Protein AF-A0A522FEW6-F1 (afdb_monomer_lite)

Sequence (99 aa):
MDGLIHNTPEYNRLLHDQQERLKELACINRTTSILKEGKPIEESLQQIVLLLPAAWQYPEYTVARIRFMGKEFESVDFSETNWKMVQEFVTIDGEKGFI

Radius of gyration: 17.55 Å; chains: 1; bounding box: 56×23×41 Å

pLDDT: mean 92.9, std 11.28, range [40.38, 98.44]

Structure (mmCIF, N/CA/C/O backbone):
data_AF-A0A522FEW6-F1
#
_entry.id   AF-A0A522FEW6-F1
#
loop_
_atom_site.group_PDB
_atom_site.id
_atom_site.type_symbol
_atom_site.label_atom_id
_atom_site.label_alt_id
_atom_site.label_comp_id
_atom_site.label_asym_id
_atom_site.label_entity_id
_atom_site.label_seq_id
_atom_site.pdbx_PDB_ins_code
_atom_site.Cartn_x
_atom_site.Cartn_y
_atom_site.Cartn_z
_atom_site.occupancy
_atom_site.B_iso_or_equiv
_atom_site.auth_seq_id
_atom_site.auth_comp_id
_atom_site.auth_asym_id
_atom_site.auth_atom_id
_atom_site.pdbx_PDB_model_num
ATOM 1 N N . MET A 1 1 ? 40.153 -4.434 -21.759 1.00 40.38 1 MET A N 1
ATOM 2 C CA . MET A 1 1 ? 39.434 -3.174 -22.012 1.00 40.38 1 MET A CA 1
ATOM 3 C C . MET A 1 1 ? 38.119 -3.561 -22.656 1.00 40.38 1 MET A C 1
ATOM 5 O O . MET A 1 1 ? 38.143 -4.126 -23.739 1.00 40.38 1 MET A O 1
ATOM 9 N N . ASP A 1 2 ? 37.053 -3.416 -21.871 1.00 45.09 2 ASP A N 1
ATOM 10 C CA . ASP A 1 2 ? 35.623 -3.497 -22.191 1.00 45.09 2 ASP A CA 1
ATOM 11 C C . ASP A 1 2 ? 35.132 -4.662 -23.054 1.00 45.09 2 ASP A C 1
ATOM 13 O O . ASP A 1 2 ? 34.889 -4.554 -24.254 1.00 45.09 2 ASP A O 1
ATOM 17 N N . GLY A 1 3 ? 34.902 -5.789 -22.370 1.00 48.53 3 GLY A N 1
ATOM 18 C CA . GLY A 1 3 ? 33.983 -6.816 -22.840 1.00 48.53 3 GLY A CA 1
ATOM 19 C C . GLY A 1 3 ? 32.579 -6.226 -22.908 1.00 48.53 3 GLY A C 1
ATOM 20 O O . GLY A 1 3 ? 31.952 -5.981 -21.880 1.00 48.53 3 GLY A O 1
ATOM 21 N N . LEU A 1 4 ? 32.130 -5.966 -24.132 1.00 54.91 4 LEU A N 1
ATOM 22 C CA . LEU A 1 4 ? 30.774 -5.560 -24.475 1.00 54.91 4 LEU A CA 1
ATOM 23 C C . LEU A 1 4 ? 29.775 -6.445 -23.722 1.00 54.91 4 LEU A C 1
ATOM 25 O O . LEU A 1 4 ? 29.664 -7.639 -24.003 1.00 54.91 4 LEU A O 1
ATOM 29 N N . ILE A 1 5 ? 29.066 -5.852 -22.760 1.00 61.69 5 ILE A N 1
ATOM 30 C CA . ILE A 1 5 ? 27.910 -6.462 -22.107 1.00 61.69 5 ILE A CA 1
ATOM 31 C C . ILE A 1 5 ? 26.926 -6.791 -23.227 1.00 61.69 5 ILE A C 1
ATOM 33 O O . ILE A 1 5 ? 26.292 -5.907 -23.804 1.00 61.69 5 ILE A O 1
ATOM 37 N N . HIS A 1 6 ? 26.853 -8.066 -23.593 1.00 59.34 6 HIS A N 1
ATOM 38 C CA . HIS A 1 6 ? 25.870 -8.548 -24.542 1.00 59.34 6 HIS A CA 1
ATOM 39 C C . HIS A 1 6 ? 24.523 -8.526 -23.812 1.00 59.34 6 HIS A C 1
ATOM 41 O O . HIS A 1 6 ? 24.172 -9.472 -23.113 1.00 59.34 6 HIS A O 1
ATOM 47 N N . ASN A 1 7 ? 23.818 -7.394 -23.900 1.00 67.50 7 ASN A N 1
ATOM 48 C CA . ASN A 1 7 ? 22.459 -7.223 -23.390 1.00 67.50 7 ASN A CA 1
ATOM 49 C C . ASN A 1 7 ? 21.510 -8.099 -24.216 1.00 67.50 7 ASN A C 1
ATOM 51 O O . ASN A 1 7 ? 20.822 -7.616 -25.117 1.00 67.50 7 ASN A O 1
ATOM 55 N N . THR A 1 8 ? 21.507 -9.403 -23.944 1.00 83.44 8 THR A N 1
ATOM 56 C CA . THR A 1 8 ? 20.518 -10.310 -24.515 1.00 83.44 8 THR A CA 1
ATOM 57 C C . THR A 1 8 ? 19.131 -9.962 -23.964 1.00 83.44 8 THR A C 1
ATOM 59 O O . THR A 1 8 ? 19.017 -9.449 -22.843 1.00 83.44 8 THR A O 1
ATOM 62 N N . PRO A 1 9 ? 18.050 -10.223 -24.718 1.00 85.31 9 PRO A N 1
ATOM 63 C CA . PRO A 1 9 ? 16.684 -10.047 -24.225 1.00 85.31 9 PRO A CA 1
ATOM 64 C C . PRO A 1 9 ? 16.438 -10.744 -22.877 1.00 85.31 9 PRO A C 1
ATOM 66 O O . PRO A 1 9 ? 15.744 -10.199 -22.019 1.00 85.31 9 PRO A O 1
ATOM 69 N N . GLU A 1 10 ? 17.058 -11.905 -22.651 1.00 91.56 10 GLU A N 1
ATOM 70 C CA . GLU A 1 10 ? 17.002 -12.637 -21.385 1.00 91.56 10 GLU A CA 1
ATOM 71 C C . GLU A 1 10 ? 17.642 -11.863 -20.227 1.00 91.56 10 GLU A C 1
ATOM 73 O O . GLU A 1 10 ? 17.082 -11.829 -19.132 1.00 91.56 10 GLU A O 1
ATOM 78 N N . TYR A 1 11 ? 18.787 -11.216 -20.458 1.00 92.12 11 TYR A N 1
ATOM 79 C CA . TYR A 1 11 ? 19.471 -10.430 -19.433 1.00 92.12 11 TYR A CA 1
ATOM 8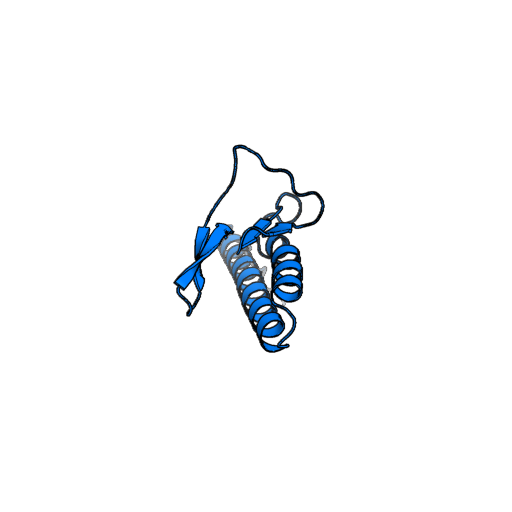0 C C . TYR A 1 11 ? 18.649 -9.204 -19.017 1.00 92.12 11 TYR A C 1
ATOM 82 O O . TYR A 1 11 ? 18.454 -8.965 -17.826 1.00 92.12 11 TYR A O 1
ATOM 90 N N . ASN A 1 12 ? 18.095 -8.471 -19.988 1.00 92.19 12 ASN A N 1
ATOM 91 C CA . ASN A 1 12 ? 17.229 -7.322 -19.707 1.00 92.19 12 ASN A CA 1
ATOM 92 C C . ASN A 1 12 ? 15.962 -7.732 -18.946 1.00 92.19 12 ASN A C 1
ATOM 94 O O . ASN A 1 12 ? 15.552 -7.035 -18.021 1.00 92.19 12 ASN A O 1
ATOM 98 N N . ARG A 1 13 ? 15.369 -8.881 -19.292 1.00 93.62 13 ARG A N 1
ATOM 99 C CA . ARG A 1 13 ? 14.223 -9.433 -18.562 1.00 93.62 13 ARG A CA 1
ATOM 100 C C . ARG A 1 13 ? 14.582 -9.768 -17.116 1.00 93.62 13 ARG A C 1
ATOM 102 O O . ARG A 1 13 ? 13.835 -9.412 -16.215 1.00 93.62 13 ARG A O 1
ATOM 109 N N . LEU A 1 14 ? 15.730 -10.406 -16.887 1.00 95.50 14 LEU A N 1
ATOM 110 C CA . LEU A 1 14 ? 16.185 -10.739 -15.537 1.00 95.50 14 LEU A CA 1
ATOM 111 C C . LEU A 1 14 ? 16.420 -9.477 -14.691 1.00 95.50 14 LEU A C 1
ATOM 113 O O . LEU A 1 14 ? 16.053 -9.445 -13.518 1.00 95.50 14 LEU A O 1
ATOM 117 N N . LEU A 1 15 ? 17.016 -8.437 -15.283 1.00 95.81 15 LEU A N 1
ATOM 118 C CA . LEU A 1 15 ? 17.198 -7.144 -14.624 1.00 95.81 15 LEU A CA 1
ATOM 119 C C . LEU A 1 15 ? 15.862 -6.483 -14.279 1.00 95.81 15 LEU A C 1
ATOM 121 O O . LEU A 1 15 ? 15.712 -5.983 -13.165 1.00 95.81 15 LEU A O 1
ATOM 125 N N . HIS A 1 16 ? 14.905 -6.507 -15.208 1.00 95.06 16 HIS A N 1
ATOM 126 C CA . HIS A 1 16 ? 13.555 -5.995 -14.986 1.00 95.06 16 HIS A CA 1
ATOM 127 C C . HIS A 1 16 ? 12.874 -6.725 -13.823 1.00 95.06 16 HIS A C 1
ATOM 129 O O . HIS A 1 16 ? 12.477 -6.092 -12.850 1.00 95.06 16 HIS A O 1
ATOM 135 N N . ASP A 1 17 ? 12.843 -8.060 -13.851 1.00 96.00 17 ASP A N 1
ATOM 136 C CA . ASP A 1 17 ? 12.223 -8.873 -12.797 1.00 96.00 17 ASP A CA 1
ATOM 137 C C . ASP A 1 17 ? 12.865 -8.608 -11.420 1.00 96.00 17 ASP A C 1
ATOM 139 O O . ASP A 1 17 ? 12.167 -8.497 -10.412 1.00 96.00 17 ASP A O 1
ATOM 143 N N . GLN A 1 18 ? 14.191 -8.446 -11.362 1.00 97.25 18 GLN A N 1
ATOM 144 C CA . GLN A 1 18 ? 14.901 -8.073 -10.133 1.00 97.25 18 GLN A CA 1
ATOM 145 C C . GLN A 1 18 ? 14.478 -6.692 -9.612 1.00 97.25 18 GLN A C 1
ATOM 147 O O . GLN A 1 18 ? 14.268 -6.526 -8.410 1.00 97.25 18 GLN A O 1
ATOM 152 N N . GLN A 1 19 ? 14.338 -5.700 -10.494 1.00 96.69 19 GLN A N 1
ATOM 153 C CA . GLN A 1 19 ? 13.885 -4.359 -10.113 1.00 96.69 19 GLN A CA 1
ATOM 154 C C . GLN A 1 19 ? 12.448 -4.379 -9.579 1.00 96.69 19 GLN A C 1
ATOM 156 O O . GLN A 1 19 ? 12.177 -3.748 -8.556 1.00 96.69 19 GLN A O 1
ATOM 161 N N . GLU A 1 20 ? 11.554 -5.148 -10.204 1.00 97.75 20 GLU A N 1
ATOM 162 C CA . GLU A 1 20 ? 10.182 -5.341 -9.719 1.00 97.75 20 GLU A CA 1
ATOM 163 C C . GLU A 1 20 ? 10.164 -5.967 -8.316 1.00 97.75 20 GLU A C 1
ATOM 165 O O . GLU A 1 20 ? 9.528 -5.434 -7.406 1.00 97.75 20 GLU A O 1
ATOM 170 N N . ARG A 1 21 ? 10.965 -7.015 -8.074 1.00 97.50 21 ARG A N 1
ATOM 171 C CA . ARG A 1 21 ? 11.086 -7.622 -6.735 1.00 97.50 21 ARG A CA 1
ATOM 172 C C . ARG A 1 21 ? 11.628 -6.662 -5.681 1.00 97.50 21 ARG A C 1
ATOM 174 O O . ARG A 1 21 ? 11.199 -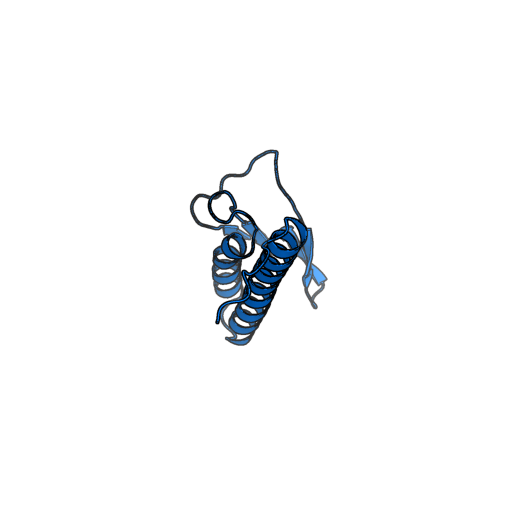6.709 -4.529 1.00 97.50 21 ARG A O 1
ATOM 181 N N . LEU A 1 22 ? 12.555 -5.776 -6.046 1.00 98.00 22 LEU A N 1
ATOM 182 C CA . LEU A 1 22 ? 13.050 -4.749 -5.127 1.00 98.00 22 LEU A CA 1
ATOM 183 C C . LEU A 1 22 ? 11.961 -3.730 -4.767 1.00 98.00 22 LEU A C 1
ATOM 185 O O . LEU A 1 22 ? 11.889 -3.329 -3.603 1.00 98.00 22 LEU A O 1
ATOM 189 N N . LYS A 1 23 ? 11.095 -3.345 -5.716 1.00 97.62 23 LYS A N 1
ATOM 190 C CA . LYS A 1 23 ? 9.934 -2.480 -5.441 1.00 97.62 23 LYS A CA 1
ATOM 191 C C . LYS A 1 23 ? 8.951 -3.153 -4.481 1.00 97.62 23 LYS A C 1
ATOM 193 O O . LYS A 1 23 ? 8.566 -2.537 -3.486 1.00 97.62 23 LYS A O 1
ATOM 198 N N . GLU A 1 24 ? 8.621 -4.422 -4.718 1.00 97.00 24 GLU A N 1
ATOM 199 C CA . GLU A 1 24 ? 7.754 -5.218 -3.837 1.00 97.00 24 GLU A CA 1
ATOM 200 C C . GLU A 1 24 ? 8.320 -5.302 -2.409 1.00 97.00 24 GLU A C 1
ATOM 202 O O . GLU A 1 24 ? 7.639 -4.966 -1.437 1.00 97.00 24 GLU A O 1
ATOM 207 N N . LEU A 1 25 ? 9.594 -5.687 -2.270 1.00 98.12 25 LEU A N 1
ATOM 208 C CA . LEU A 1 25 ? 10.266 -5.792 -0.971 1.00 98.12 25 LEU A CA 1
ATOM 209 C C . LEU A 1 25 ? 10.340 -4.442 -0.251 1.00 98.12 25 LEU A C 1
ATOM 211 O O . LEU A 1 25 ? 10.120 -4.373 0.960 1.00 98.12 25 LEU A O 1
ATOM 215 N N . ALA A 1 26 ? 10.627 -3.358 -0.975 1.00 97.94 26 ALA A N 1
ATOM 216 C CA . ALA A 1 26 ? 10.635 -2.016 -0.406 1.00 97.94 26 ALA A CA 1
ATOM 217 C C . ALA A 1 26 ? 9.248 -1.619 0.122 1.00 97.94 26 ALA A C 1
ATOM 219 O O . ALA A 1 26 ? 9.160 -1.060 1.217 1.00 97.94 26 ALA A O 1
ATOM 220 N N . CYS A 1 27 ? 8.178 -1.940 -0.610 1.00 97.88 27 CYS A N 1
ATOM 221 C CA . CYS A 1 27 ? 6.808 -1.703 -0.167 1.00 97.88 27 CYS A CA 1
ATOM 222 C C . CYS A 1 27 ? 6.490 -2.487 1.112 1.00 97.88 27 CYS A C 1
ATOM 224 O O . CYS A 1 27 ? 6.087 -1.884 2.103 1.00 97.88 27 CYS A O 1
ATOM 226 N N . ILE A 1 28 ? 6.766 -3.796 1.141 1.00 97.44 28 ILE A N 1
ATOM 227 C CA . ILE A 1 28 ? 6.534 -4.660 2.315 1.00 97.44 28 ILE A CA 1
ATOM 228 C C . ILE A 1 28 ? 7.277 -4.132 3.548 1.00 97.44 28 ILE A C 1
ATOM 230 O O . ILE A 1 28 ? 6.708 -4.037 4.641 1.00 97.44 28 ILE A O 1
ATOM 234 N N . ASN A 1 29 ? 8.545 -3.750 3.380 1.00 98.12 29 ASN A N 1
ATOM 235 C CA . ASN A 1 29 ? 9.357 -3.215 4.468 1.00 98.12 29 ASN A CA 1
ATOM 236 C C . ASN A 1 29 ? 8.802 -1.884 4.991 1.00 98.12 29 ASN A C 1
ATOM 238 O O . ASN A 1 29 ? 8.718 -1.697 6.204 1.00 98.12 29 ASN A O 1
ATOM 242 N N . ARG A 1 30 ? 8.381 -0.972 4.105 1.00 98.12 30 ARG A N 1
ATOM 243 C CA . ARG A 1 30 ? 7.777 0.311 4.505 1.00 98.12 30 ARG A CA 1
ATOM 244 C C . ARG A 1 30 ? 6.436 0.118 5.204 1.00 98.12 30 ARG A C 1
ATOM 246 O O . ARG A 1 30 ? 6.234 0.714 6.256 1.00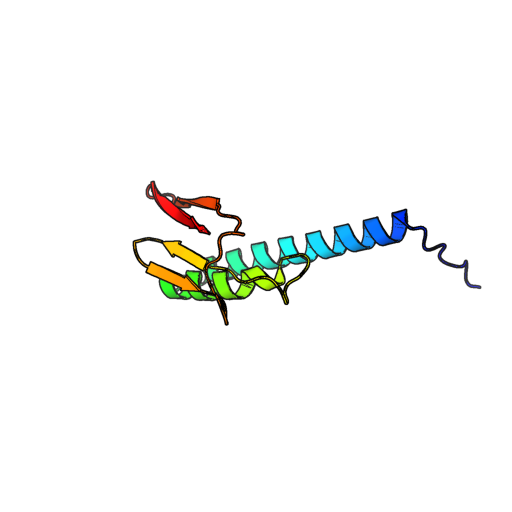 98.12 30 ARG A O 1
ATOM 253 N N . THR A 1 31 ? 5.570 -0.750 4.684 1.00 97.38 31 THR A N 1
ATOM 254 C CA . THR A 1 31 ? 4.313 -1.136 5.340 1.00 97.38 31 THR A CA 1
ATOM 255 C C . THR A 1 31 ? 4.579 -1.676 6.743 1.00 97.38 31 THR A C 1
ATOM 257 O O . THR A 1 31 ? 3.953 -1.240 7.705 1.00 97.38 31 THR A O 1
ATOM 260 N N . THR A 1 32 ? 5.567 -2.563 6.889 1.00 97.12 32 THR A N 1
ATOM 261 C CA . THR A 1 32 ? 5.971 -3.102 8.195 1.00 97.12 32 THR A CA 1
ATOM 262 C C . THR A 1 32 ? 6.446 -2.001 9.145 1.00 97.12 32 THR A C 1
ATOM 264 O O . THR A 1 32 ? 6.102 -2.024 10.324 1.00 97.12 32 THR A O 1
ATOM 267 N N . SER A 1 33 ? 7.226 -1.034 8.655 1.00 97.88 33 SER A N 1
ATOM 268 C CA . SER A 1 33 ? 7.676 0.109 9.457 1.00 97.88 33 SER A CA 1
ATOM 269 C C . SER A 1 33 ? 6.511 0.992 9.906 1.00 97.88 33 SER A C 1
ATOM 271 O O . SER A 1 33 ? 6.426 1.278 11.094 1.00 97.88 33 SER A O 1
ATOM 273 N N . ILE A 1 34 ? 5.579 1.333 9.009 1.00 97.62 34 ILE A N 1
ATOM 274 C CA . ILE A 1 34 ? 4.379 2.128 9.333 1.00 97.62 34 ILE A CA 1
ATOM 275 C C . ILE A 1 34 ? 3.552 1.454 10.429 1.00 97.62 34 ILE A C 1
ATOM 277 O O . ILE A 1 34 ? 3.138 2.102 11.387 1.00 97.62 34 ILE A O 1
ATOM 281 N N . LEU A 1 35 ? 3.334 0.142 10.322 1.00 94.94 35 LEU A N 1
ATOM 282 C CA . LEU A 1 35 ? 2.580 -0.609 11.328 1.00 94.94 35 LEU A CA 1
ATOM 283 C C . LEU A 1 35 ? 3.298 -0.638 12.688 1.00 94.94 35 LEU A C 1
ATOM 285 O O . LEU A 1 35 ? 2.647 -0.639 13.731 1.00 94.94 35 LEU A O 1
ATOM 289 N N . LYS A 1 36 ? 4.636 -0.625 12.698 1.00 96.50 36 LYS A N 1
ATOM 290 C CA . LYS A 1 36 ? 5.446 -0.588 13.927 1.00 96.50 36 LYS A CA 1
ATOM 291 C C . LYS A 1 36 ? 5.457 0.774 14.622 1.00 96.50 36 LYS A C 1
ATOM 293 O O . LYS A 1 36 ? 5.824 0.824 15.792 1.00 96.50 36 LYS A O 1
ATOM 298 N N . GLU A 1 37 ? 5.066 1.856 13.949 1.00 96.38 37 GLU A N 1
ATOM 299 C CA . GLU A 1 37 ? 5.000 3.194 14.558 1.00 96.38 37 GLU A CA 1
ATOM 300 C C . GLU A 1 37 ? 3.910 3.302 15.638 1.00 96.38 37 GLU A C 1
ATOM 302 O O . GLU A 1 37 ? 3.954 4.224 16.449 1.00 96.38 37 GLU A O 1
ATOM 307 N N . GLY A 1 38 ? 2.947 2.370 15.684 1.00 92.38 38 GLY A N 1
ATOM 308 C CA . GLY A 1 38 ? 1.895 2.351 16.710 1.00 92.38 38 GLY A CA 1
ATOM 309 C C . GLY A 1 38 ? 0.896 3.507 16.597 1.00 92.38 38 GLY A C 1
ATOM 310 O O . GLY A 1 38 ? 0.250 3.871 17.578 1.00 92.38 38 GLY A O 1
ATOM 311 N N . LYS A 1 39 ? 0.792 4.102 15.406 1.00 95.06 39 LYS A N 1
ATOM 312 C CA . LYS A 1 39 ? -0.189 5.136 15.070 1.00 95.06 39 LYS A CA 1
ATOM 313 C C . LYS A 1 39 ? -1.616 4.579 15.055 1.00 95.06 39 LYS A C 1
ATOM 315 O O . LYS A 1 39 ? -1.796 3.361 14.984 1.00 95.06 39 LYS A O 1
ATOM 320 N N . PRO A 1 40 ? -2.641 5.451 15.086 1.00 96.12 40 PRO A N 1
ATOM 321 C CA . PRO A 1 40 ? -4.011 5.035 14.816 1.00 96.12 40 PRO A CA 1
ATOM 322 C C . PRO A 1 40 ? -4.095 4.247 13.505 1.00 96.12 40 PRO A C 1
ATOM 324 O O . PRO A 1 40 ? -3.474 4.627 12.509 1.00 96.12 40 PRO A O 1
ATOM 327 N N . ILE A 1 41 ? -4.872 3.161 13.500 1.00 94.06 41 ILE A N 1
ATOM 328 C CA . ILE A 1 41 ? -4.953 2.245 12.355 1.00 94.06 41 ILE A CA 1
ATOM 329 C C . ILE A 1 41 ? -5.364 2.975 11.075 1.00 94.06 41 ILE A C 1
ATOM 331 O O . ILE A 1 41 ? -4.843 2.685 10.006 1.00 94.06 41 ILE A O 1
ATOM 335 N N . GLU A 1 42 ? -6.239 3.971 11.182 1.00 96.25 42 GLU A N 1
ATOM 336 C CA . GLU A 1 42 ? -6.673 4.797 10.060 1.00 96.25 42 GLU A CA 1
ATOM 337 C C . GLU A 1 42 ? -5.516 5.571 9.424 1.00 96.25 42 GLU A C 1
ATOM 339 O O . GLU A 1 42 ? -5.422 5.649 8.200 1.00 96.25 42 GLU A O 1
ATOM 344 N N . GLU A 1 43 ? -4.615 6.115 10.243 1.00 97.44 43 GLU A N 1
ATOM 345 C CA . GLU A 1 43 ? -3.436 6.827 9.752 1.00 97.44 43 GLU A CA 1
ATOM 346 C C . GLU A 1 43 ? -2.477 5.849 9.070 1.00 97.44 43 GLU A C 1
ATOM 348 O O . GLU A 1 43 ? -2.019 6.107 7.956 1.00 97.44 43 GLU A O 1
ATOM 353 N N . SER A 1 44 ? -2.227 4.692 9.690 1.00 97.38 44 SER A N 1
ATOM 354 C CA . SER A 1 44 ? -1.386 3.649 9.102 1.00 97.38 44 SER A CA 1
ATOM 355 C C . SER A 1 44 ? -1.939 3.154 7.764 1.00 97.38 44 SER A C 1
ATOM 357 O O . SER A 1 44 ? -1.191 3.071 6.793 1.00 97.38 44 SER A O 1
ATOM 359 N N . LEU A 1 45 ? -3.240 2.864 7.671 1.00 97.56 45 LEU A N 1
ATOM 360 C CA . LEU A 1 45 ? -3.870 2.396 6.433 1.00 97.56 45 LEU A CA 1
ATOM 361 C C . LEU A 1 45 ? -3.840 3.464 5.334 1.00 97.56 45 LEU A C 1
ATOM 363 O O . LEU A 1 45 ? -3.541 3.131 4.185 1.00 97.56 45 LEU A O 1
ATOM 367 N N . GLN A 1 46 ? -4.049 4.739 5.676 1.00 98.19 46 GLN A N 1
ATOM 368 C CA . GLN A 1 46 ? -3.912 5.833 4.713 1.00 98.19 46 GLN A CA 1
ATOM 369 C C . GLN A 1 46 ? -2.470 5.980 4.206 1.00 98.19 46 GLN A C 1
ATOM 371 O O . GLN A 1 46 ? -2.244 6.225 3.023 1.00 98.19 46 GLN A O 1
ATOM 376 N N . GLN A 1 47 ? -1.467 5.812 5.067 1.00 97.94 47 GLN A N 1
ATOM 377 C CA . GLN A 1 47 ? -0.073 5.830 4.624 1.00 97.94 47 GLN A CA 1
ATOM 378 C C . GLN A 1 47 ? 0.260 4.622 3.742 1.00 97.94 47 GLN A C 1
ATOM 380 O O . GLN A 1 47 ? 0.947 4.768 2.732 1.00 97.94 47 GLN A O 1
ATOM 385 N N . ILE A 1 48 ? -0.247 3.439 4.091 1.00 97.94 48 ILE A N 1
ATOM 386 C CA . ILE A 1 48 ? -0.014 2.209 3.330 1.00 97.94 48 ILE A CA 1
ATOM 387 C C . ILE A 1 48 ? -0.628 2.311 1.934 1.00 97.94 48 ILE A C 1
ATOM 389 O O . ILE A 1 48 ? 0.066 2.018 0.963 1.00 97.94 48 ILE A O 1
ATOM 393 N N . VAL A 1 49 ? -1.880 2.763 1.795 1.00 98.19 49 VAL A N 1
ATOM 394 C CA . VAL A 1 49 ? -2.527 2.838 0.474 1.00 98.19 49 VAL A CA 1
ATOM 395 C C . VAL A 1 49 ? -1.805 3.795 -0.481 1.00 98.19 49 VAL A C 1
ATOM 397 O O . VAL A 1 49 ? -1.723 3.523 -1.676 1.00 98.19 49 VAL A O 1
ATOM 400 N N . LEU A 1 50 ? -1.194 4.865 0.040 1.00 97.69 50 LEU A N 1
ATOM 401 C CA . LEU A 1 50 ? -0.387 5.801 -0.750 1.00 97.69 50 LEU A CA 1
ATOM 402 C C . LEU A 1 50 ? 0.934 5.192 -1.247 1.00 97.69 50 LEU A C 1
ATOM 404 O O . LEU A 1 50 ? 1.483 5.657 -2.244 1.00 97.69 50 LEU A O 1
ATOM 408 N N . LEU A 1 51 ? 1.454 4.162 -0.574 1.0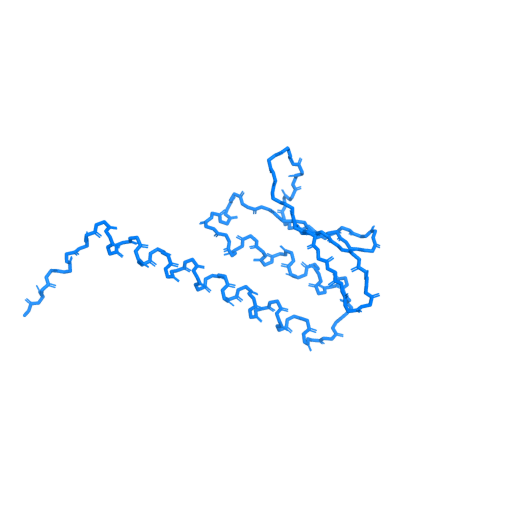0 96.75 51 LEU A N 1
ATOM 409 C CA . LEU A 1 51 ? 2.670 3.460 -0.991 1.00 96.75 51 LEU A CA 1
ATOM 410 C C . LEU A 1 51 ? 2.412 2.417 -2.074 1.00 96.75 51 LEU A C 1
ATOM 412 O O . LEU A 1 51 ? 3.319 2.151 -2.863 1.00 96.75 51 LEU A O 1
ATOM 416 N N . LEU A 1 52 ? 1.211 1.827 -2.089 1.00 96.69 52 LEU A N 1
ATOM 417 C CA . LEU A 1 52 ? 0.899 0.679 -2.934 1.00 96.69 52 LEU A CA 1
ATOM 418 C C . LEU A 1 52 ? 1.223 0.948 -4.410 1.00 96.69 52 LEU A C 1
ATOM 420 O O . LEU A 1 52 ? 2.057 0.212 -4.920 1.00 96.69 52 LEU A O 1
ATOM 424 N N . PRO A 1 53 ? 0.729 2.009 -5.083 1.00 96.94 53 PRO A N 1
ATOM 425 C CA . PRO A 1 53 ? 0.997 2.227 -6.509 1.00 96.94 53 PRO A CA 1
ATOM 426 C C . PRO A 1 53 ? 2.470 2.122 -6.929 1.00 96.94 53 PRO A C 1
ATOM 428 O O . PRO A 1 53 ? 2.784 1.529 -7.958 1.00 96.94 53 PRO A O 1
ATOM 431 N N . ALA A 1 54 ? 3.395 2.626 -6.104 1.00 96.56 54 ALA A N 1
ATOM 432 C CA . ALA A 1 54 ? 4.830 2.605 -6.391 1.00 96.56 54 ALA A CA 1
ATOM 433 C C . ALA A 1 54 ? 5.441 1.191 -6.435 1.00 96.56 54 ALA A C 1
ATOM 435 O O . ALA A 1 54 ? 6.545 1.021 -6.952 1.00 96.56 54 ALA A O 1
ATOM 436 N N . ALA A 1 55 ? 4.749 0.188 -5.890 1.00 96.50 55 ALA A N 1
ATOM 437 C CA . ALA A 1 55 ? 5.180 -1.204 -5.892 1.00 96.50 55 ALA A CA 1
ATOM 438 C C . ALA A 1 55 ? 4.810 -1.960 -7.180 1.00 96.50 55 ALA A C 1
ATOM 440 O O . ALA A 1 55 ? 5.324 -3.054 -7.396 1.00 96.50 55 ALA A O 1
ATOM 441 N N . TRP A 1 56 ? 3.937 -1.404 -8.028 1.00 95.19 56 TRP A N 1
ATOM 442 C CA . TRP A 1 56 ? 3.493 -2.051 -9.264 1.00 95.19 56 TRP A CA 1
ATOM 443 C C . TRP A 1 56 ? 4.467 -1.796 -10.416 1.00 95.19 56 TRP A C 1
ATOM 445 O O . TRP A 1 56 ? 5.291 -0.877 -10.390 1.00 95.19 56 TRP A O 1
ATOM 455 N N . GLN A 1 57 ? 4.345 -2.608 -11.466 1.00 95.06 57 GLN A N 1
ATOM 456 C CA . GLN A 1 57 ? 5.144 -2.468 -12.684 1.00 95.06 57 GLN A CA 1
ATOM 457 C C . GLN A 1 57 ? 4.934 -1.118 -13.376 1.00 95.06 57 GLN A C 1
ATOM 459 O O . GLN A 1 57 ? 5.895 -0.552 -13.891 1.00 95.06 57 GLN A O 1
ATOM 464 N N . TYR A 1 58 ? 3.711 -0.585 -13.326 1.00 95.19 58 TYR A N 1
ATOM 465 C CA . TYR A 1 58 ? 3.357 0.705 -13.915 1.00 95.19 58 TYR A CA 1
ATOM 466 C C . TYR A 1 58 ? 2.691 1.622 -12.875 1.00 95.19 58 TYR A C 1
ATOM 468 O O . TYR A 1 58 ? 1.457 1.727 -12.841 1.00 95.19 58 TYR A O 1
ATOM 476 N N . PRO A 1 59 ? 3.477 2.248 -11.981 1.00 95.12 59 PRO A N 1
ATOM 477 C CA . PRO A 1 59 ? 2.949 3.076 -10.901 1.00 95.12 59 PRO A CA 1
ATOM 478 C C . PRO A 1 59 ? 2.062 4.226 -11.373 1.00 95.12 59 PRO A C 1
ATOM 480 O O . PRO A 1 59 ? 1.065 4.529 -10.731 1.00 95.12 59 PRO A O 1
ATOM 483 N N . GLU A 1 60 ? 2.388 4.837 -12.512 1.00 95.31 60 GLU A N 1
ATOM 484 C CA . GLU A 1 60 ? 1.659 5.973 -13.080 1.00 95.31 60 GLU A CA 1
ATOM 485 C C . GLU A 1 60 ? 0.240 5.627 -13.564 1.00 95.31 60 GLU A C 1
ATOM 487 O O . GLU A 1 60 ? -0.582 6.522 -13.739 1.00 95.31 60 GLU A O 1
ATOM 492 N N . TYR A 1 61 ? -0.058 4.337 -13.750 1.00 94.25 61 TYR A N 1
ATOM 493 C CA . TYR A 1 61 ? -1.387 3.838 -14.123 1.00 94.25 61 TYR A CA 1
ATOM 494 C C . TYR A 1 61 ? -2.043 3.022 -13.003 1.00 94.25 61 TYR A C 1
ATOM 496 O O . TYR A 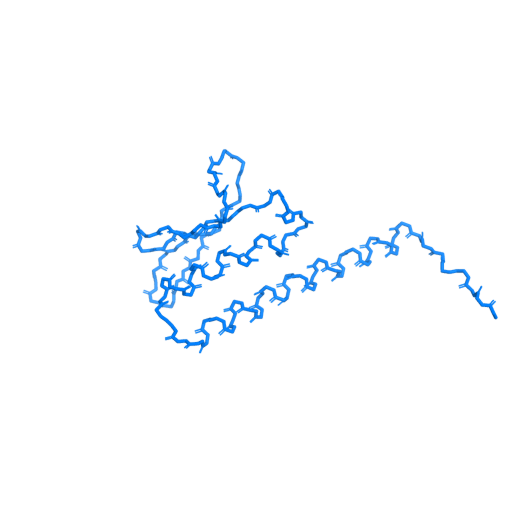1 61 ? -3.051 2.354 -13.236 1.00 94.25 61 TYR A O 1
ATOM 504 N N . THR A 1 62 ? -1.469 3.041 -11.798 1.00 95.38 62 THR A N 1
ATOM 505 C CA . THR A 1 62 ? -1.955 2.262 -10.660 1.00 95.38 62 THR A CA 1
ATOM 506 C C . THR A 1 62 ? -2.528 3.191 -9.596 1.00 95.38 62 THR A C 1
ATOM 508 O O . THR A 1 62 ? -1.867 4.114 -9.135 1.00 95.38 62 THR A O 1
ATOM 511 N N . VAL A 1 63 ? -3.750 2.903 -9.161 1.00 97.50 63 VAL A N 1
ATOM 512 C CA . VAL A 1 63 ? -4.377 3.502 -7.976 1.00 97.50 63 VAL A CA 1
ATOM 513 C C . VAL A 1 63 ? -4.823 2.383 -7.043 1.00 97.50 63 VAL A C 1
ATOM 515 O O . VAL A 1 63 ? -5.048 1.255 -7.484 1.00 97.50 63 VAL A O 1
ATOM 518 N N . ALA A 1 64 ? -4.932 2.677 -5.752 1.00 97.81 64 ALA A N 1
ATOM 519 C CA . ALA A 1 64 ? -5.239 1.685 -4.731 1.00 97.81 64 ALA A CA 1
ATOM 520 C C . ALA A 1 64 ? -6.294 2.195 -3.748 1.00 97.81 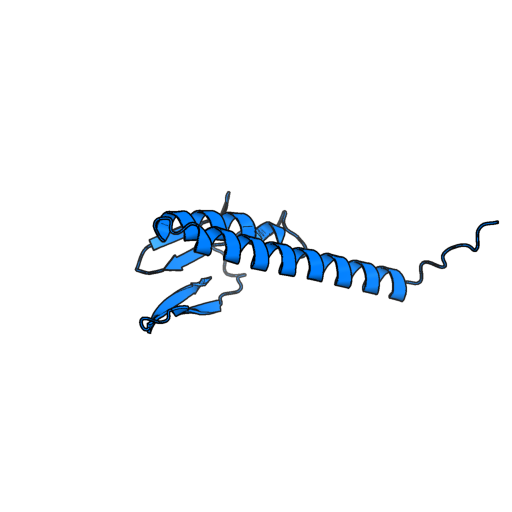64 ALA A C 1
ATOM 522 O O . ALA A 1 64 ? -6.394 3.396 -3.488 1.00 97.81 64 ALA A O 1
ATOM 523 N N . ARG A 1 65 ? -7.050 1.258 -3.171 1.00 98.44 65 ARG A N 1
ATOM 524 C CA . ARG A 1 65 ? -7.986 1.524 -2.081 1.00 98.44 65 ARG A CA 1
ATOM 525 C C . ARG A 1 65 ? -7.935 0.398 -1.064 1.00 98.44 65 ARG A C 1
ATOM 527 O O . ARG A 1 65 ? -7.981 -0.761 -1.441 1.00 98.44 65 ARG A O 1
ATOM 534 N N . ILE A 1 66 ? -7.933 0.739 0.217 1.00 98.44 66 ILE A N 1
ATOM 535 C CA . ILE A 1 66 ? -8.132 -0.209 1.312 1.00 98.44 66 ILE A CA 1
ATOM 536 C C . ILE A 1 66 ? -9.519 0.025 1.905 1.00 98.44 66 ILE A C 1
ATOM 538 O O . ILE A 1 66 ? -9.873 1.153 2.241 1.00 98.44 66 ILE A O 1
ATOM 542 N N . ARG A 1 67 ? -10.302 -1.043 2.063 1.00 98.12 67 ARG A N 1
ATOM 543 C CA . ARG A 1 67 ? -11.574 -1.042 2.795 1.00 98.12 67 ARG A CA 1
ATOM 544 C C . ARG A 1 67 ? -11.422 -1.828 4.084 1.00 98.12 67 ARG A C 1
ATOM 546 O O . ARG A 1 67 ? -11.133 -3.022 4.039 1.00 98.12 67 ARG A O 1
ATOM 553 N N . PHE A 1 68 ? -11.655 -1.186 5.223 1.00 97.81 68 PHE A N 1
ATOM 554 C CA . PHE A 1 68 ? -11.552 -1.838 6.527 1.00 97.81 68 PHE A CA 1
ATOM 555 C C . PHE A 1 68 ? -12.488 -1.187 7.548 1.00 97.81 68 PHE A C 1
ATOM 557 O O . PHE A 1 68 ? -12.552 0.036 7.632 1.00 97.81 68 PHE A O 1
ATOM 564 N N . MET A 1 69 ? -13.233 -1.998 8.310 1.00 94.62 69 MET A N 1
ATOM 565 C CA . MET A 1 69 ? -14.182 -1.535 9.342 1.00 94.62 69 MET A CA 1
ATOM 566 C C . MET A 1 69 ? -15.148 -0.426 8.870 1.00 94.62 69 MET A C 1
ATOM 568 O O . MET A 1 69 ? -15.399 0.552 9.573 1.00 94.62 69 MET A O 1
ATOM 572 N N . GLY A 1 70 ? -15.673 -0.553 7.647 1.00 94.88 70 GLY A N 1
ATOM 573 C CA . GLY A 1 70 ? -16.588 0.435 7.058 1.00 94.88 70 GLY A CA 1
ATOM 574 C C . GLY A 1 70 ? -15.931 1.756 6.637 1.00 94.88 70 GLY A C 1
ATOM 575 O O . GLY A 1 70 ? -16.644 2.681 6.256 1.00 94.88 70 GLY A O 1
ATOM 576 N N . LYS A 1 71 ? -14.598 1.853 6.691 1.00 97.19 71 LYS A N 1
ATOM 577 C CA . LYS A 1 71 ? -13.814 2.995 6.211 1.00 97.19 71 LYS A CA 1
ATOM 578 C C . LYS A 1 71 ? -13.112 2.654 4.902 1.00 97.19 71 LYS A C 1
ATOM 580 O O . LYS A 1 71 ? -12.760 1.497 4.659 1.00 97.19 71 LYS A O 1
ATOM 585 N N . GLU A 1 72 ? -12.900 3.678 4.086 1.00 97.94 72 GLU A N 1
ATOM 586 C CA . GLU A 1 72 ? -12.163 3.602 2.828 1.00 97.94 72 GLU A CA 1
ATOM 587 C C . GLU A 1 72 ? -10.934 4.513 2.913 1.00 97.94 72 GLU A C 1
ATOM 589 O O . GLU A 1 72 ? -11.022 5.641 3.398 1.00 97.94 72 GLU A O 1
ATOM 594 N N . PHE A 1 73 ? -9.794 4.002 2.461 1.00 98.38 73 PHE A N 1
ATOM 595 C CA . PHE A 1 73 ? -8.525 4.718 2.373 1.00 98.38 73 PHE A CA 1
ATOM 596 C C . PHE A 1 73 ? -8.066 4.630 0.933 1.00 98.38 73 PHE A C 1
ATOM 598 O O . PHE A 1 73 ? -7.988 3.526 0.403 1.00 98.38 73 PHE A O 1
ATOM 605 N N . GLU A 1 74 ? -7.768 5.754 0.298 1.00 98.38 74 GLU A N 1
ATOM 606 C CA . GLU A 1 74 ? -7.541 5.810 -1.146 1.00 98.38 74 GLU A CA 1
ATOM 607 C C . GLU A 1 74 ? -6.207 6.475 -1.474 1.00 98.38 74 GLU A C 1
ATOM 609 O O . GLU A 1 74 ? -5.739 7.373 -0.764 1.00 98.38 74 GLU A O 1
ATOM 614 N N . SER A 1 75 ? -5.581 6.018 -2.560 1.00 97.81 75 SER A N 1
ATOM 615 C CA . SER A 1 75 ? -4.478 6.743 -3.177 1.00 97.81 75 SER A CA 1
ATOM 616 C C . SER A 1 75 ? -4.984 8.008 -3.873 1.00 97.81 75 SER A C 1
ATOM 618 O O . SER A 1 75 ? -6.177 8.168 -4.132 1.00 97.81 75 SER A O 1
ATOM 620 N N . VAL A 1 76 ? -4.056 8.894 -4.230 1.00 94.81 76 VAL A N 1
ATOM 621 C CA . VAL A 1 76 ? -4.369 10.074 -5.047 1.00 94.81 76 VAL A CA 1
ATOM 622 C C . VAL A 1 76 ? -5.048 9.634 -6.352 1.00 94.81 76 VAL A C 1
ATOM 624 O O . VAL A 1 76 ? -4.672 8.611 -6.926 1.00 94.81 76 VAL A O 1
ATOM 627 N N . ASP A 1 77 ? -6.067 10.389 -6.769 1.00 94.44 77 ASP A N 1
ATOM 628 C CA . ASP A 1 77 ? -6.840 10.190 -8.003 1.00 94.44 77 ASP A CA 1
ATOM 629 C C . ASP A 1 77 ? -7.524 8.816 -8.148 1.00 94.44 77 ASP A C 1
ATOM 631 O O . ASP A 1 77 ? -7.829 8.382 -9.262 1.00 94.44 77 ASP A O 1
ATOM 635 N N . PHE A 1 78 ? -7.802 8.119 -7.037 1.00 97.12 78 PHE A N 1
ATOM 636 C CA . PHE A 1 78 ? -8.516 6.845 -7.089 1.00 97.12 78 PHE A CA 1
ATOM 637 C C . PHE A 1 78 ? -9.894 6.992 -7.755 1.00 97.12 78 PHE A C 1
ATOM 639 O O . PHE A 1 78 ? -10.700 7.862 -7.422 1.00 97.12 78 PHE A O 1
ATOM 646 N N . SER A 1 79 ? -10.182 6.085 -8.688 1.00 94.88 79 SER A N 1
ATOM 647 C CA . SER A 1 79 ? -11.493 5.942 -9.307 1.00 94.88 79 SER A CA 1
ATOM 648 C C . SER A 1 79 ? -11.788 4.464 -9.506 1.00 94.88 79 SER A C 1
ATOM 650 O O . SER A 1 79 ? -11.010 3.733 -10.123 1.00 94.88 79 SER A O 1
ATOM 652 N N . GLU A 1 80 ? -12.909 4.001 -8.959 1.00 93.00 80 GLU A N 1
ATOM 653 C CA . GLU A 1 80 ? -13.299 2.604 -9.093 1.00 93.00 80 GLU A CA 1
ATOM 654 C C . GLU A 1 80 ? -13.748 2.304 -10.525 1.00 93.00 80 GLU A C 1
ATOM 656 O O . GLU A 1 80 ? -14.633 2.957 -11.078 1.00 93.00 80 GLU A O 1
ATOM 661 N N . THR A 1 81 ? -13.162 1.261 -11.113 1.00 93.88 81 THR A N 1
ATOM 662 C CA . THR A 1 81 ? -13.543 0.767 -12.437 1.00 93.88 81 THR A CA 1
ATOM 663 C C . THR A 1 81 ? -13.917 -0.714 -12.379 1.00 93.88 81 THR A C 1
ATOM 665 O O . THR A 1 81 ? -13.720 -1.397 -11.370 1.00 93.88 81 THR A O 1
ATOM 668 N N . ASN A 1 82 ? -14.450 -1.236 -13.485 1.00 94.94 82 ASN A N 1
ATOM 669 C CA . ASN A 1 82 ? -14.682 -2.675 -13.636 1.00 94.94 82 ASN A CA 1
ATOM 670 C C . ASN A 1 82 ? -13.371 -3.477 -13.725 1.00 94.94 82 ASN A C 1
ATOM 672 O O . ASN A 1 82 ? -13.372 -4.676 -13.456 1.00 94.94 82 ASN A O 1
ATOM 676 N N . TRP A 1 83 ? -12.261 -2.829 -14.089 1.00 93.81 83 TRP A N 1
ATOM 677 C CA . TRP A 1 83 ? -10.936 -3.432 -14.161 1.00 93.81 83 TRP A CA 1
ATOM 678 C C . TRP A 1 83 ? -10.212 -3.191 -12.842 1.00 93.81 83 TRP A C 1
ATOM 680 O O . TRP A 1 83 ? -9.688 -2.108 -12.591 1.00 93.81 83 TRP A O 1
ATOM 690 N N . LYS A 1 84 ? -10.214 -4.203 -11.978 1.00 94.94 84 LYS A N 1
ATOM 691 C CA . LYS A 1 84 ? -9.569 -4.129 -10.668 1.00 94.94 84 LYS A CA 1
ATOM 692 C C . LYS A 1 84 ? -9.074 -5.490 -10.211 1.00 94.94 84 LYS A C 1
ATOM 694 O O . LYS A 1 84 ? -9.648 -6.520 -10.563 1.00 94.94 84 LYS A O 1
ATOM 699 N N . MET A 1 85 ? -8.033 -5.467 -9.392 1.00 95.06 85 MET A N 1
ATOM 700 C CA . MET A 1 85 ? -7.638 -6.592 -8.552 1.00 95.06 85 MET A CA 1
ATOM 701 C C . MET A 1 85 ? -8.161 -6.319 -7.147 1.00 95.06 85 MET A C 1
ATOM 703 O O . MET A 1 85 ? -8.138 -5.172 -6.713 1.00 95.06 85 MET A O 1
ATOM 707 N N . VAL A 1 86 ? -8.674 -7.352 -6.482 1.00 96.94 86 VAL A N 1
ATOM 708 C CA . VAL A 1 86 ? -9.171 -7.252 -5.107 1.00 96.94 86 VAL A CA 1
ATOM 709 C C . VAL A 1 86 ? -8.665 -8.451 -4.326 1.00 96.94 86 VAL A C 1
ATOM 711 O O . VAL A 1 86 ? -8.829 -9.590 -4.767 1.00 96.94 86 VAL A O 1
ATOM 714 N N . GLN A 1 87 ? -8.088 -8.193 -3.161 1.00 96.94 87 GLN A N 1
ATOM 715 C CA . GLN A 1 87 ? -7.602 -9.194 -2.231 1.00 96.94 87 GLN A CA 1
ATOM 716 C C . GLN A 1 87 ? -8.239 -8.977 -0.858 1.00 96.94 87 GLN A C 1
ATOM 718 O O . GLN A 1 87 ? -8.099 -7.922 -0.245 1.00 96.94 87 GLN A O 1
ATOM 723 N N . GLU A 1 88 ? -8.925 -10.004 -0.356 1.00 97.81 88 GLU A N 1
ATOM 724 C CA . GLU A 1 88 ? -9.398 -10.035 1.030 1.00 97.81 88 GLU A CA 1
ATOM 725 C C . GLU A 1 88 ? -8.219 -10.294 1.978 1.00 97.81 88 GLU A C 1
ATOM 727 O O . GLU A 1 88 ? -7.358 -11.136 1.694 1.00 97.81 88 GLU A O 1
ATOM 732 N N . PHE A 1 89 ? -8.203 -9.603 3.116 1.00 95.44 89 PHE A N 1
ATOM 733 C CA . PHE A 1 89 ? -7.328 -9.896 4.248 1.00 95.44 89 PHE A CA 1
ATOM 734 C C . PHE A 1 89 ? -8.139 -10.039 5.537 1.00 95.44 89 PHE A C 1
ATOM 736 O O . PHE A 1 89 ? -9.251 -9.520 5.655 1.00 95.44 89 PHE A O 1
ATOM 743 N N . VAL A 1 90 ? -7.558 -10.738 6.513 1.00 95.56 90 VAL A N 1
ATOM 744 C CA . VAL A 1 90 ? -8.153 -10.967 7.834 1.00 95.56 90 VAL A CA 1
ATOM 745 C C . VAL A 1 90 ? -7.140 -10.576 8.904 1.00 95.56 90 VAL A C 1
ATOM 747 O O . VAL A 1 90 ? -5.966 -10.942 8.807 1.00 95.56 90 VAL A O 1
ATOM 750 N N . THR A 1 91 ? -7.572 -9.812 9.904 1.00 91.50 91 THR A N 1
ATOM 751 C CA . THR A 1 91 ? -6.733 -9.445 11.051 1.00 91.50 91 THR A CA 1
ATOM 752 C C . THR A 1 91 ? -6.653 -10.583 12.068 1.00 91.50 91 THR A C 1
ATOM 754 O O . THR A 1 91 ? -7.390 -11.566 11.999 1.00 91.50 91 THR A O 1
ATOM 757 N N . ILE A 1 92 ? -5.764 -10.444 13.052 1.00 89.75 92 ILE A N 1
ATOM 758 C CA . ILE A 1 92 ? -5.642 -11.399 14.166 1.00 89.75 92 ILE A CA 1
ATOM 759 C C . ILE A 1 92 ? -6.955 -11.487 14.964 1.00 89.75 92 ILE A C 1
ATOM 761 O O . ILE A 1 92 ? -7.309 -12.565 15.434 1.00 89.75 92 ILE A O 1
ATOM 765 N N . ASP A 1 93 ? -7.701 -10.383 15.044 1.00 92.25 93 ASP A N 1
ATOM 766 C CA . ASP A 1 93 ? -9.000 -10.303 15.721 1.00 92.25 93 ASP A CA 1
ATOM 767 C C . ASP A 1 93 ? -10.161 -10.863 14.872 1.00 92.25 93 ASP A C 1
ATOM 769 O O . ASP A 1 93 ? -11.307 -10.876 15.313 1.00 92.25 93 ASP A O 1
ATOM 773 N N . GLY A 1 94 ? -9.880 -11.353 13.658 1.00 94.44 94 GLY A N 1
ATOM 774 C CA . GLY A 1 94 ? -10.875 -11.925 12.747 1.00 94.44 94 GLY A CA 1
ATOM 775 C C . GLY A 1 94 ? -11.615 -10.899 11.884 1.00 94.44 94 GLY A C 1
ATOM 776 O O . GLY A 1 94 ? -12.505 -11.277 11.119 1.00 94.44 94 GLY A O 1
ATOM 777 N N . GLU A 1 95 ? -11.239 -9.622 11.964 1.00 95.19 95 GLU A N 1
ATOM 778 C CA . GLU A 1 95 ? -11.841 -8.559 11.162 1.00 95.19 95 GLU A CA 1
ATOM 779 C C . GLU A 1 95 ? -11.397 -8.662 9.706 1.00 95.19 95 GLU A C 1
ATOM 781 O O . GLU A 1 95 ? -10.222 -8.879 9.404 1.00 95.19 95 GLU A O 1
ATOM 786 N N . LYS A 1 96 ? -12.345 -8.481 8.789 1.00 96.88 96 LYS A N 1
ATOM 787 C CA . LYS A 1 96 ? -12.103 -8.585 7.349 1.00 96.88 96 LYS A CA 1
ATOM 788 C C . LYS A 1 96 ? -11.879 -7.217 6.722 1.00 96.88 96 LYS A C 1
ATOM 790 O O . LYS A 1 96 ? -12.535 -6.236 7.078 1.00 96.88 96 LYS A O 1
ATOM 795 N N . GLY A 1 97 ? -11.009 -7.176 5.725 1.00 97.06 97 GLY A N 1
ATOM 796 C CA . GLY A 1 97 ? -10.823 -6.018 4.866 1.00 97.06 97 GLY A CA 1
ATOM 797 C C . GLY A 1 97 ? -10.481 -6.416 3.440 1.00 97.06 97 GLY A C 1
ATOM 798 O O . GLY A 1 97 ? -10.265 -7.589 3.137 1.00 97.06 97 GLY A O 1
ATOM 799 N N . PHE A 1 98 ? -10.446 -5.421 2.564 1.00 97.94 98 PHE A N 1
ATOM 800 C CA . PHE A 1 98 ? -10.103 -5.587 1.157 1.00 97.94 98 PHE A CA 1
ATOM 801 C C . PHE A 1 98 ? -9.048 -4.567 0.755 1.00 97.94 98 PHE A C 1
ATOM 803 O O . PHE A 1 98 ? -9.075 -3.432 1.234 1.00 97.94 98 PHE A O 1
ATOM 810 N N . ILE A 1 99 ? -8.158 -4.976 -0.141 1.00 95.12 99 ILE A N 1
ATOM 811 C CA . ILE A 1 99 ? -7.215 -4.122 -0.871 1.00 95.12 99 ILE A CA 1
ATOM 812 C C . ILE A 1 99 ? -7.451 -4.343 -2.359 1.00 95.12 99 ILE A C 1
ATOM 814 O O . ILE A 1 99 ? -7.663 -5.522 -2.724 1.00 95.12 99 ILE A O 1
#

Secondary structure (DSSP, 8-state):
--------HHHHHHHHHHHHHHHHHHHHHHHHHHHHTT--HHHHHHHHHHHGGGGSS-GGG---EEEETTEEEE-TT----SS----EEE-TT--EEE-

Foldseek 3Di:
DDDDPPPDPVNVVVVLVVVLVVLQVVLVVVLVVLVVVVDDPLVSQLVSQQSVLSSDSHSVPDWGWKFFPNDIHTHPPDDDDPDDDKDWDADPVRGIMID